Protein AF-A0A7W5FCY1-F1 (afdb_monomer_lite)

Secondary structure (DSSP, 8-state):
-HHHHHHHHHHHHHHSS--GGG---HHHHHHHHHHHHHHHHHHHHHHHHHHHHHH-HHHHHHHHHHHHHHHHHHT--

Structure (mmCIF, N/CA/C/O ba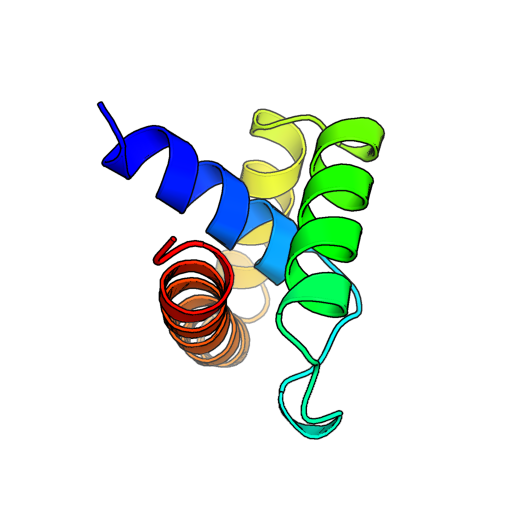ckbone):
data_AF-A0A7W5FCY1-F1
#
_entry.id   AF-A0A7W5FCY1-F1
#
loop_
_atom_site.group_PDB
_atom_site.id
_atom_site.type_symbol
_atom_site.label_atom_id
_atom_site.label_alt_id
_atom_site.label_comp_id
_atom_site.label_asym_id
_atom_site.label_entity_id
_atom_site.label_seq_id
_atom_site.pdbx_PDB_ins_code
_atom_site.Cartn_x
_atom_site.Cartn_y
_atom_site.Cartn_z
_atom_site.occupancy
_atom_site.B_iso_or_equiv
_atom_site.auth_seq_id
_atom_site.auth_comp_id
_atom_site.auth_asym_id
_atom_site.auth_atom_id
_atom_site.pdbx_PDB_model_num
ATOM 1 N N . MET A 1 1 ? -15.619 5.956 -9.758 1.00 50.78 1 MET A N 1
ATOM 2 C CA . MET A 1 1 ? -14.621 6.887 -9.183 1.00 50.78 1 MET A CA 1
ATOM 3 C C . MET A 1 1 ? -13.810 6.299 -8.022 1.00 50.78 1 MET A C 1
ATOM 5 O O . MET A 1 1 ? -12.792 6.890 -7.717 1.00 50.78 1 MET A O 1
ATOM 9 N N . ASN A 1 2 ? -14.162 5.142 -7.430 1.00 65.31 2 ASN A N 1
ATOM 10 C CA . ASN A 1 2 ? -13.357 4.536 -6.347 1.00 65.31 2 ASN A CA 1
ATOM 11 C C . ASN A 1 2 ? -12.098 3.779 -6.807 1.00 65.31 2 ASN A C 1
ATOM 13 O O . ASN A 1 2 ? -11.156 3.682 -6.038 1.00 65.31 2 ASN A O 1
ATOM 17 N N . ALA A 1 3 ? -12.049 3.279 -8.049 1.00 76.94 3 ALA A N 1
ATOM 18 C CA . ALA A 1 3 ? -10.931 2.446 -8.511 1.00 76.94 3 ALA A CA 1
ATOM 19 C C . ALA A 1 3 ? -9.577 3.179 -8.505 1.00 76.94 3 ALA A C 1
ATOM 21 O O . ALA A 1 3 ? -8.593 2.612 -8.057 1.00 76.94 3 ALA A O 1
ATOM 22 N N . VAL A 1 4 ? -9.550 4.450 -8.924 1.00 83.44 4 VAL A N 1
ATOM 23 C CA . VAL A 1 4 ? -8.324 5.273 -8.911 1.00 83.44 4 VAL A CA 1
ATOM 24 C C . VAL A 1 4 ? -7.839 5.504 -7.479 1.00 83.44 4 VAL A C 1
ATOM 26 O O . VAL A 1 4 ? -6.656 5.383 -7.198 1.00 83.44 4 VAL A O 1
ATOM 29 N N . ILE A 1 5 ? -8.763 5.779 -6.555 1.00 88.31 5 ILE A N 1
ATOM 30 C CA . ILE A 1 5 ? -8.434 5.964 -5.139 1.00 88.31 5 ILE A CA 1
ATOM 31 C C . ILE A 1 5 ? -7.905 4.653 -4.541 1.00 88.31 5 ILE A C 1
ATOM 33 O O . ILE A 1 5 ? -6.944 4.670 -3.779 1.00 88.31 5 ILE A O 1
ATOM 37 N N . ASP A 1 6 ? -8.500 3.512 -4.887 1.00 92.44 6 ASP A N 1
ATOM 38 C CA . ASP A 1 6 ? -8.040 2.208 -4.405 1.00 92.44 6 ASP A CA 1
ATOM 39 C C . ASP A 1 6 ? -6.674 1.816 -4.982 1.00 92.44 6 ASP A C 1
ATOM 41 O O . ASP A 1 6 ? -5.890 1.184 -4.272 1.00 92.44 6 ASP A O 1
ATOM 45 N N . ASP A 1 7 ? -6.356 2.214 -6.217 1.00 94.44 7 ASP A N 1
ATOM 46 C CA . ASP A 1 7 ? -5.023 2.027 -6.796 1.00 94.44 7 ASP A CA 1
ATOM 47 C C . ASP A 1 7 ? -3.984 2.864 -6.032 1.00 94.44 7 ASP A C 1
ATOM 49 O O . ASP A 1 7 ? -3.033 2.287 -5.506 1.00 94.44 7 ASP A O 1
ATOM 53 N N . VAL A 1 8 ? -4.240 4.160 -5.807 1.00 96.12 8 VAL A N 1
ATOM 54 C CA . VAL A 1 8 ? -3.366 5.036 -4.996 1.00 96.12 8 VAL A CA 1
ATOM 55 C C . VAL A 1 8 ? -3.157 4.478 -3.585 1.00 96.12 8 VAL A C 1
ATOM 57 O O . VAL A 1 8 ? -2.035 4.415 -3.086 1.00 96.12 8 VAL A O 1
ATOM 60 N N . ARG A 1 9 ? -4.224 4.021 -2.920 1.00 97.81 9 ARG A N 1
ATOM 61 C CA . ARG A 1 9 ? -4.123 3.412 -1.582 1.00 97.81 9 ARG A CA 1
ATOM 62 C C . ARG A 1 9 ? -3.308 2.120 -1.603 1.00 97.81 9 ARG A C 1
ATOM 64 O O . ARG A 1 9 ? -2.564 1.852 -0.662 1.00 97.81 9 ARG A O 1
ATOM 71 N N . SER A 1 10 ? -3.456 1.310 -2.650 1.00 98.12 10 SER A N 1
ATOM 72 C CA . SER A 1 10 ? -2.717 0.052 -2.798 1.00 98.12 10 SER A CA 1
ATOM 73 C C . SER A 1 10 ? -1.231 0.305 -3.034 1.00 98.12 10 SER A C 1
ATOM 75 O O . SER A 1 10 ? -0.407 -0.357 -2.412 1.00 98.12 10 SER A O 1
ATOM 77 N N . GLU A 1 11 ? -0.887 1.285 -3.868 1.00 98.38 11 GLU A N 1
ATOM 78 C CA . GLU A 1 11 ? 0.490 1.725 -4.126 1.00 98.38 11 GLU A CA 1
ATOM 79 C C . GLU A 1 11 ? 1.132 2.318 -2.864 1.00 98.38 11 GLU A C 1
ATOM 81 O O . GLU A 1 11 ? 2.257 1.969 -2.506 1.00 98.38 11 GLU A O 1
ATOM 86 N N . ALA A 1 12 ? 0.387 3.136 -2.120 1.00 98.44 12 ALA A N 1
ATOM 87 C CA . ALA A 1 12 ? 0.830 3.674 -0.840 1.00 98.44 12 ALA A CA 1
ATOM 88 C C . ALA A 1 12 ? 1.096 2.563 0.189 1.00 98.44 12 ALA A C 1
ATOM 90 O O . ALA A 1 12 ? 2.134 2.557 0.853 1.00 98.44 12 ALA A O 1
ATOM 91 N N . LEU A 1 13 ? 0.199 1.577 0.309 1.00 98.56 13 LEU A N 1
ATOM 92 C CA . LEU A 1 13 ? 0.417 0.443 1.209 1.00 98.56 13 LEU A CA 1
ATOM 93 C C . LEU A 1 13 ? 1.590 -0.432 0.747 1.00 98.56 13 LEU A C 1
ATOM 95 O O . LEU A 1 13 ? 2.376 -0.877 1.586 1.00 98.56 13 LEU A O 1
ATOM 99 N N . PHE A 1 14 ? 1.730 -0.654 -0.562 1.00 98.38 14 PHE A N 1
ATOM 100 C CA . PHE A 1 14 ? 2.855 -1.370 -1.160 1.00 98.38 14 PHE A CA 1
ATOM 101 C C . PHE A 1 14 ? 4.190 -0.745 -0.741 1.00 98.38 14 PHE A C 1
ATOM 103 O O . PHE A 1 14 ? 5.047 -1.470 -0.229 1.00 98.38 14 PHE A O 1
ATOM 110 N N . ALA A 1 15 ? 4.309 0.580 -0.880 1.00 97.62 15 ALA A N 1
ATOM 111 C CA . ALA A 1 15 ? 5.495 1.372 -0.555 1.00 97.62 15 ALA A CA 1
ATOM 112 C C . ALA A 1 15 ? 5.761 1.523 0.957 1.00 97.62 15 ALA A C 1
ATOM 114 O O . ALA A 1 15 ? 6.830 1.977 1.362 1.00 97.62 15 ALA A O 1
ATOM 115 N N . SER A 1 16 ? 4.798 1.163 1.809 1.00 97.94 16 SER A N 1
ATOM 116 C CA . SER A 1 16 ? 4.949 1.233 3.264 1.00 97.94 16 SER A CA 1
ATOM 117 C C . SER A 1 16 ? 5.790 0.084 3.832 1.00 97.94 16 SER A C 1
ATOM 119 O O . SER A 1 16 ? 5.939 -0.974 3.221 1.00 97.94 16 SER A O 1
ATOM 121 N N . TYR A 1 17 ? 6.237 0.234 5.081 1.00 96.50 17 TYR A N 1
ATOM 122 C CA . TYR A 1 17 ? 6.921 -0.833 5.822 1.00 96.50 17 TYR A CA 1
ATOM 123 C C . TYR A 1 17 ? 5.980 -1.883 6.440 1.00 96.50 17 TYR A C 1
ATOM 125 O O . TYR A 1 17 ? 6.460 -2.858 7.016 1.00 96.50 17 TYR A O 1
ATOM 133 N N . VAL A 1 18 ? 4.653 -1.716 6.351 1.00 98.06 18 VAL A N 1
ATOM 134 C CA . VAL A 1 18 ? 3.686 -2.654 6.949 1.00 98.06 18 VAL A CA 1
ATOM 135 C C . VAL A 1 18 ? 3.714 -3.978 6.199 1.00 98.06 18 VAL A C 1
ATOM 137 O O . VAL A 1 18 ? 3.556 -3.996 4.986 1.00 98.06 18 VAL A O 1
ATOM 140 N N . GLN A 1 19 ? 3.854 -5.102 6.890 1.00 96.06 19 GLN A N 1
ATOM 141 C CA . GLN A 1 19 ? 3.951 -6.437 6.301 1.00 96.06 19 GLN A CA 1
ATOM 142 C C . GLN A 1 19 ? 2.738 -7.305 6.637 1.00 96.06 19 GLN A C 1
ATOM 144 O O . GLN A 1 19 ? 2.161 -7.213 7.717 1.00 96.06 19 GLN A O 1
ATOM 149 N N . ARG A 1 20 ? 2.401 -8.234 5.732 1.00 96.50 20 ARG A N 1
ATOM 150 C CA . ARG A 1 20 ? 1.331 -9.225 5.938 1.00 96.50 20 ARG A CA 1
ATOM 151 C C . ARG A 1 20 ? 1.515 -10.043 7.219 1.00 96.50 20 ARG A C 1
ATOM 153 O O . ARG A 1 20 ? 0.536 -10.334 7.894 1.00 96.50 20 ARG A O 1
ATOM 160 N N . SER A 1 21 ? 2.755 -10.416 7.534 1.00 96.94 21 SER A N 1
ATOM 161 C CA . SER A 1 21 ? 3.129 -11.223 8.705 1.00 96.94 21 SER A CA 1
ATOM 162 C C . SER A 1 21 ? 2.845 -10.541 10.043 1.00 96.94 21 SER A C 1
ATOM 164 O O . SER A 1 21 ? 2.801 -11.220 11.061 1.00 96.94 21 SER A O 1
ATOM 166 N N . GLN A 1 22 ? 2.657 -9.219 10.051 1.00 96.75 22 GLN A N 1
ATOM 167 C CA . GLN A 1 22 ? 2.312 -8.462 11.253 1.00 96.75 22 GLN A CA 1
ATOM 168 C C . GLN A 1 22 ? 0.817 -8.537 11.588 1.00 96.75 22 GLN A C 1
ATOM 170 O O . GLN A 1 22 ? 0.415 -7.974 12.599 1.00 96.75 22 GLN A O 1
ATOM 175 N N . GLU A 1 23 ? 0.007 -9.178 10.735 1.00 96.44 23 GLU A N 1
ATOM 176 C CA . GLU A 1 23 ? -1.455 -9.249 10.862 1.00 96.44 23 GLU A CA 1
ATOM 177 C C . GLU A 1 23 ? -2.081 -7.866 11.152 1.00 96.44 23 GLU A C 1
ATOM 179 O O . GLU A 1 23 ? -2.774 -7.681 12.155 1.00 96.44 23 GLU A O 1
ATOM 184 N N . PRO A 1 24 ? -1.801 -6.848 10.308 1.00 97.50 24 PRO A N 1
ATOM 185 C CA . PRO A 1 24 ? -2.157 -5.470 10.616 1.00 97.50 24 PRO A CA 1
ATOM 186 C C . PRO A 1 24 ? -3.674 -5.277 10.660 1.00 97.50 24 PRO A C 1
ATOM 188 O O . PRO A 1 24 ? -4.411 -5.780 9.808 1.00 97.50 24 PRO A O 1
ATOM 191 N N . THR A 1 25 ? -4.135 -4.481 11.625 1.00 98.00 25 THR A N 1
ATOM 192 C CA . THR A 1 25 ? -5.546 -4.092 11.701 1.00 98.00 25 THR A CA 1
ATOM 193 C C . THR A 1 25 ? -5.900 -3.099 10.584 1.00 98.00 25 THR A C 1
ATOM 195 O O . THR A 1 25 ? -5.012 -2.427 10.039 1.00 98.00 25 THR A O 1
ATOM 198 N N . PRO A 1 26 ? -7.195 -2.936 10.255 1.00 97.81 26 PRO A N 1
ATOM 199 C CA . PRO A 1 26 ? -7.643 -1.916 9.310 1.00 97.81 26 PRO A CA 1
ATOM 200 C C . PRO A 1 26 ? -7.130 -0.503 9.635 1.00 97.81 26 PRO A C 1
ATOM 202 O O . PRO A 1 26 ? -6.764 0.247 8.736 1.00 97.81 26 PRO A O 1
ATOM 205 N N . GLU A 1 27 ? -7.048 -0.135 10.913 1.00 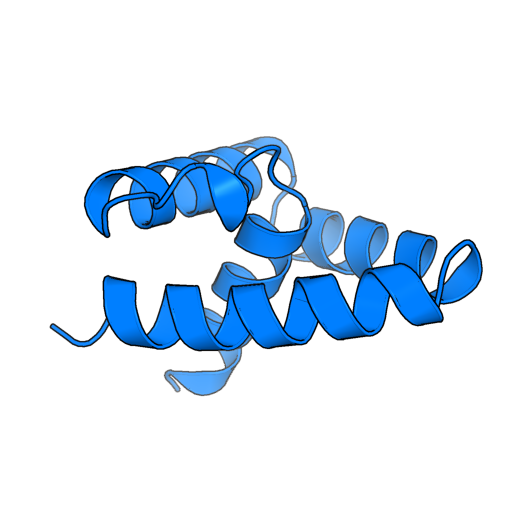98.00 27 GLU A N 1
ATOM 206 C CA . GLU A 1 27 ? -6.570 1.175 11.376 1.00 98.00 27 GLU A CA 1
ATOM 207 C C . GLU A 1 27 ? -5.087 1.388 11.061 1.00 98.00 27 GLU A C 1
ATOM 209 O O . GLU A 1 27 ? -4.697 2.481 10.640 1.00 98.00 27 GLU A O 1
ATOM 214 N N . VAL A 1 28 ? -4.268 0.343 11.223 1.00 98.44 28 VAL A N 1
ATOM 215 C CA . VAL A 1 28 ? -2.840 0.372 10.877 1.00 98.44 28 VAL A CA 1
ATOM 216 C C . VAL A 1 28 ? -2.671 0.556 9.373 1.00 98.44 28 VAL A C 1
ATOM 218 O O . VAL A 1 28 ? -1.879 1.393 8.948 1.00 98.44 28 VAL A O 1
ATOM 221 N N . ILE A 1 29 ? -3.460 -0.164 8.570 1.00 98.44 29 ILE A N 1
ATOM 222 C CA . ILE A 1 29 ? -3.444 -0.036 7.109 1.00 98.44 29 ILE A CA 1
ATOM 223 C C . ILE A 1 29 ? -3.824 1.386 6.688 1.00 98.44 29 ILE A C 1
ATOM 225 O O . ILE A 1 29 ? -3.094 2.011 5.921 1.00 98.44 29 ILE A O 1
ATOM 229 N N . ARG A 1 30 ? -4.931 1.927 7.212 1.00 98.19 30 ARG A N 1
ATOM 230 C CA . ARG A 1 30 ? -5.388 3.285 6.874 1.00 98.19 30 ARG A CA 1
ATOM 231 C C . ARG A 1 30 ? -4.359 4.347 7.259 1.00 98.19 30 ARG A C 1
ATOM 233 O O . ARG A 1 30 ? -4.105 5.253 6.471 1.00 98.19 30 ARG A O 1
ATOM 240 N N . THR A 1 31 ? -3.746 4.206 8.435 1.00 98.44 31 THR A N 1
ATOM 241 C CA . THR A 1 31 ? -2.677 5.103 8.895 1.00 98.44 31 THR A CA 1
ATOM 242 C C . THR A 1 31 ? -1.473 5.039 7.964 1.00 98.44 31 THR A C 1
ATOM 244 O O . THR A 1 31 ? -1.038 6.073 7.475 1.00 98.44 31 THR A O 1
ATOM 247 N N . ALA A 1 32 ? -0.975 3.837 7.662 1.00 98.38 32 ALA A N 1
ATOM 248 C CA . ALA A 1 32 ? 0.180 3.659 6.788 1.00 98.38 32 ALA A CA 1
ATOM 249 C C . ALA A 1 32 ? -0.064 4.239 5.391 1.00 98.38 32 ALA A C 1
ATOM 251 O O . ALA A 1 32 ? 0.793 4.935 4.859 1.00 98.38 32 ALA A O 1
ATOM 252 N N . VAL A 1 33 ? -1.252 4.011 4.826 1.00 98.25 33 VAL A N 1
ATOM 253 C CA . VAL A 1 33 ? -1.651 4.596 3.543 1.00 98.25 33 VAL A CA 1
ATOM 254 C C . VAL A 1 33 ? -1.619 6.122 3.597 1.00 98.25 33 VAL A C 1
ATOM 256 O O . VAL A 1 33 ? -0.981 6.728 2.743 1.00 98.25 33 VAL A O 1
ATOM 259 N N . SER A 1 34 ? -2.250 6.741 4.602 1.00 97.62 34 SER A N 1
ATOM 260 C CA . SER A 1 34 ? -2.227 8.204 4.754 1.00 97.62 34 SER A CA 1
ATOM 261 C C . SER A 1 34 ? -0.797 8.718 4.864 1.00 97.62 34 SER A C 1
ATOM 263 O O . SER A 1 34 ? -0.414 9.616 4.129 1.00 97.62 34 SER A O 1
ATOM 265 N N . THR A 1 35 ? 0.018 8.095 5.718 1.00 98.12 35 THR A N 1
ATOM 266 C CA . THR A 1 35 ? 1.417 8.475 5.923 1.00 98.12 35 THR A CA 1
ATOM 267 C C . THR A 1 35 ? 2.228 8.415 4.629 1.00 98.12 35 THR A C 1
ATOM 269 O O . THR A 1 35 ? 2.977 9.343 4.340 1.00 98.12 35 THR A O 1
ATOM 272 N N . MET A 1 36 ? 2.074 7.361 3.825 1.00 97.94 36 MET A N 1
ATOM 273 C CA . MET A 1 36 ? 2.818 7.237 2.570 1.00 97.94 36 MET A CA 1
ATOM 274 C C . MET A 1 36 ? 2.339 8.234 1.510 1.00 97.94 36 MET A C 1
ATOM 276 O O . MET A 1 36 ? 3.176 8.828 0.833 1.00 97.94 36 MET A O 1
ATOM 280 N N . VAL A 1 37 ? 1.028 8.480 1.406 1.00 96.25 37 VAL A N 1
ATOM 281 C CA . VAL A 1 37 ? 0.483 9.517 0.512 1.00 96.25 37 VAL A CA 1
ATOM 282 C C . VAL A 1 37 ? 0.964 10.908 0.932 1.00 96.25 37 VAL A C 1
ATOM 284 O O . VAL A 1 37 ? 1.383 11.680 0.076 1.00 96.25 37 VAL A O 1
ATOM 287 N N . ASP A 1 38 ? 0.982 11.213 2.230 1.00 96.75 38 ASP A N 1
ATOM 288 C CA . ASP A 1 38 ? 1.460 12.501 2.749 1.00 96.75 38 ASP A CA 1
ATOM 289 C C . ASP A 1 38 ? 2.965 12.698 2.503 1.00 96.75 38 ASP A C 1
ATOM 291 O O . ASP A 1 38 ? 3.420 13.812 2.246 1.00 96.75 38 ASP A O 1
ATOM 295 N N . GLN A 1 39 ? 3.751 11.619 2.574 1.00 97.19 39 GLN A N 1
ATOM 296 C CA . GLN A 1 39 ? 5.203 11.671 2.399 1.00 97.19 39 GLN A CA 1
ATOM 297 C C . GLN A 1 39 ? 5.655 11.691 0.935 1.00 97.19 39 GLN A C 1
ATOM 299 O O . GLN A 1 39 ? 6.637 12.359 0.619 1.00 97.19 39 GLN A O 1
ATOM 304 N N . LEU A 1 40 ? 5.001 10.921 0.065 1.00 95.06 40 LEU A N 1
ATOM 305 C CA . LEU A 1 40 ? 5.462 10.673 -1.307 1.00 95.06 40 LEU A CA 1
ATOM 306 C C . LEU A 1 40 ? 4.549 11.280 -2.374 1.00 95.06 40 LEU A C 1
ATOM 308 O O . LEU A 1 40 ? 4.964 11.441 -3.523 1.00 95.06 40 LEU A O 1
ATOM 312 N N . GLY A 1 41 ? 3.303 11.589 -2.021 1.00 92.75 41 GLY A N 1
ATOM 313 C CA . GLY A 1 41 ? 2.244 11.839 -2.989 1.00 92.75 41 GLY A CA 1
ATOM 314 C C . GLY A 1 41 ? 1.872 10.589 -3.795 1.00 92.75 41 GLY A C 1
ATOM 315 O O . GLY A 1 41 ? 2.487 9.526 -3.685 1.00 92.75 41 GLY A O 1
ATOM 316 N N . GLU A 1 42 ? 0.850 10.730 -4.639 1.00 90.31 42 GLU A N 1
ATOM 317 C CA . GLU A 1 42 ? 0.346 9.645 -5.494 1.00 90.31 42 GLU A CA 1
ATOM 318 C C . GLU A 1 42 ? 1.433 9.153 -6.466 1.00 90.31 42 GLU A C 1
ATOM 320 O O . GLU A 1 42 ? 1.753 7.966 -6.495 1.00 90.31 42 GLU A O 1
ATOM 325 N N . SER A 1 43 ? 2.083 10.074 -7.189 1.00 93.69 43 SER A N 1
ATOM 326 C CA . SER A 1 43 ? 3.131 9.730 -8.158 1.00 93.69 43 SER A CA 1
ATOM 327 C C . SER A 1 43 ? 4.342 9.053 -7.518 1.00 93.69 43 SER A C 1
ATOM 329 O O . SER A 1 43 ? 4.877 8.110 -8.091 1.00 93.69 43 SER A O 1
ATOM 331 N N . GLY A 1 44 ? 4.764 9.488 -6.326 1.00 96.00 44 GLY A N 1
ATOM 332 C CA . GLY A 1 44 ? 5.913 8.888 -5.646 1.00 96.00 44 GLY A CA 1
ATOM 333 C C . GLY A 1 44 ? 5.642 7.452 -5.189 1.00 96.00 44 GLY A C 1
ATOM 334 O O . GLY A 1 44 ? 6.533 6.607 -5.247 1.00 96.00 44 GLY A O 1
ATOM 335 N N . CYS A 1 45 ? 4.402 7.138 -4.799 1.00 96.56 45 CYS A N 1
ATOM 336 C CA . CYS A 1 45 ? 4.010 5.757 -4.510 1.00 96.56 45 CYS A CA 1
ATOM 337 C C . CYS A 1 45 ? 4.083 4.887 -5.775 1.00 96.56 45 CYS A C 1
ATOM 339 O O . CYS A 1 45 ? 4.666 3.802 -5.737 1.00 96.56 45 CYS A O 1
ATOM 341 N N . ALA A 1 46 ? 3.564 5.385 -6.902 1.00 95.56 46 ALA A N 1
ATOM 342 C CA . ALA A 1 46 ? 3.621 4.692 -8.188 1.00 95.56 46 ALA A CA 1
ATOM 343 C C . ALA A 1 46 ? 5.064 4.476 -8.686 1.00 95.56 46 ALA A C 1
ATOM 345 O O . ALA A 1 46 ? 5.377 3.410 -9.217 1.00 95.56 46 ALA A O 1
ATOM 346 N N . GLU A 1 47 ? 5.960 5.445 -8.479 1.00 97.12 47 GLU A N 1
ATOM 347 C CA . GLU A 1 47 ? 7.384 5.326 -8.822 1.00 97.12 47 GLU A CA 1
ATOM 348 C C . GLU A 1 47 ? 8.078 4.211 -8.031 1.00 97.12 47 GLU A C 1
ATOM 350 O O . GLU A 1 47 ? 8.793 3.401 -8.622 1.00 97.12 47 GLU A O 1
ATOM 355 N N . ILE A 1 48 ? 7.823 4.106 -6.721 1.00 96.12 48 ILE A N 1
ATOM 356 C CA . ILE A 1 48 ? 8.360 3.010 -5.898 1.00 96.12 48 ILE A CA 1
ATOM 357 C C . ILE A 1 48 ? 7.838 1.660 -6.388 1.00 96.12 48 ILE A C 1
ATOM 359 O O . ILE A 1 48 ? 8.609 0.709 -6.511 1.00 96.12 48 ILE A O 1
ATOM 363 N N . VAL A 1 49 ? 6.542 1.570 -6.703 1.00 96.12 49 VAL A N 1
ATOM 364 C CA . VAL A 1 49 ? 5.964 0.339 -7.255 1.00 96.12 49 VAL A CA 1
ATOM 365 C C . VAL A 1 49 ? 6.663 -0.023 -8.566 1.00 96.12 49 VAL A C 1
ATOM 367 O O . VAL A 1 49 ? 7.123 -1.151 -8.719 1.00 96.12 49 VAL A O 1
ATOM 370 N N . ALA A 1 5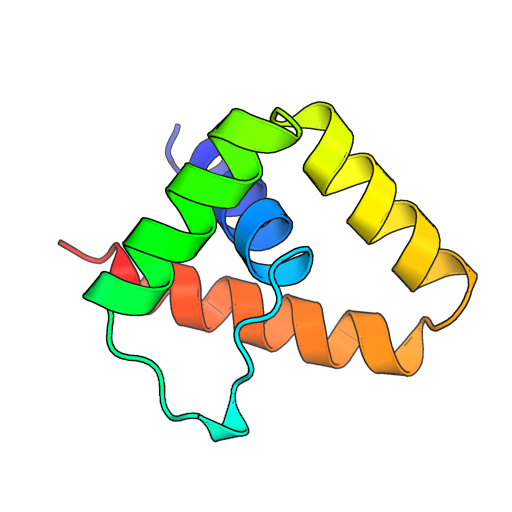0 ? 6.808 0.925 -9.493 1.00 96.31 50 ALA A N 1
ATOM 371 C CA . ALA A 1 50 ? 7.468 0.688 -10.774 1.00 96.31 50 ALA A CA 1
ATOM 372 C C . ALA A 1 50 ? 8.926 0.230 -10.610 1.00 96.31 50 ALA A C 1
ATOM 374 O O . ALA A 1 50 ? 9.349 -0.701 -11.300 1.00 96.31 50 ALA A O 1
ATOM 375 N N . GLN A 1 51 ? 9.671 0.835 -9.680 1.00 96.12 51 GLN A N 1
ATOM 376 C CA . GLN A 1 51 ? 11.052 0.452 -9.394 1.00 96.12 51 GLN A CA 1
ATOM 377 C C . GLN A 1 51 ? 11.139 -0.990 -8.885 1.00 96.12 51 GLN A C 1
ATOM 379 O O . GLN A 1 51 ? 11.894 -1.791 -9.435 1.00 96.12 51 GLN A O 1
ATOM 384 N N . GLU A 1 52 ? 10.325 -1.355 -7.892 1.00 94.50 52 GLU A N 1
ATOM 385 C CA . GLU A 1 52 ? 10.331 -2.705 -7.319 1.00 94.50 52 GLU A CA 1
ATOM 386 C C . GLU A 1 52 ? 9.874 -3.768 -8.322 1.00 94.50 52 GLU A C 1
ATOM 388 O O . GLU A 1 52 ? 10.412 -4.871 -8.343 1.00 94.50 52 GLU A O 1
ATOM 393 N N . TYR A 1 53 ? 8.924 -3.452 -9.206 1.00 95.12 53 TYR A N 1
ATOM 394 C CA . TYR A 1 53 ? 8.559 -4.353 -10.302 1.00 95.12 53 TYR A CA 1
ATOM 395 C C . TYR A 1 53 ? 9.690 -4.536 -11.328 1.00 95.12 53 TYR A C 1
ATOM 397 O O . TYR A 1 53 ? 9.731 -5.567 -12.000 1.00 95.12 53 TYR A O 1
ATOM 405 N N . GLY A 1 54 ? 10.599 -3.566 -11.458 1.00 94.81 54 GLY A N 1
ATOM 406 C CA . GLY A 1 54 ? 11.787 -3.665 -12.305 1.00 94.81 54 GLY A CA 1
ATOM 407 C C . GLY A 1 54 ? 12.923 -4.464 -11.662 1.00 94.81 54 GLY A C 1
ATOM 408 O O . GLY A 1 54 ? 13.516 -5.320 -12.317 1.00 94.81 54 GLY A O 1
ATOM 409 N N . GLU A 1 55 ? 13.222 -4.201 -10.389 1.00 96.62 55 GLU A N 1
ATOM 410 C CA . GLU A 1 55 ? 14.335 -4.839 -9.672 1.00 96.62 55 GLU A CA 1
ATOM 411 C C . GLU A 1 55 ? 13.971 -6.216 -9.103 1.00 96.62 55 GLU A C 1
ATOM 413 O O . GLU A 1 55 ? 14.770 -7.153 -9.173 1.00 96.62 55 GLU A O 1
ATOM 418 N N . HIS A 1 56 ? 12.756 -6.357 -8.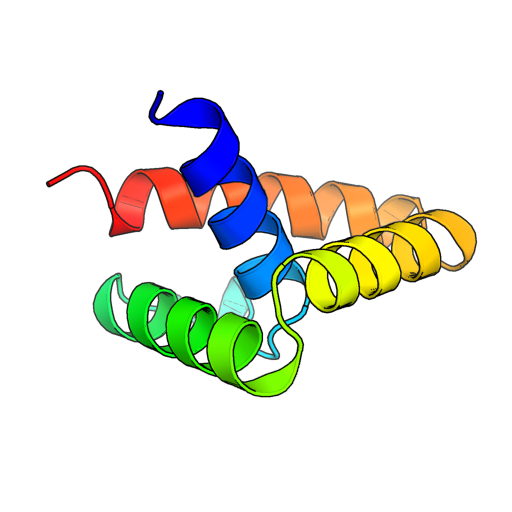569 1.00 94.38 56 HIS A N 1
ATOM 419 C CA . HIS A 1 56 ? 12.293 -7.533 -7.830 1.00 94.38 56 HIS A CA 1
ATOM 420 C C . HIS A 1 56 ? 10.868 -7.952 -8.246 1.00 94.38 56 HIS A C 1
ATOM 422 O O . HIS A 1 56 ? 9.964 -8.005 -7.402 1.00 94.38 56 HIS A O 1
ATOM 428 N N . PRO A 1 57 ? 10.637 -8.309 -9.524 1.00 90.19 57 PRO A N 1
ATOM 429 C CA . PRO A 1 57 ? 9.295 -8.555 -10.060 1.00 90.19 57 PRO A CA 1
ATOM 430 C C . PRO A 1 57 ? 8.499 -9.610 -9.277 1.00 90.19 57 PRO A C 1
ATOM 432 O O . PRO A 1 57 ? 7.328 -9.393 -8.963 1.00 90.19 57 PRO A O 1
ATOM 435 N N . ASP A 1 58 ? 9.127 -10.726 -8.895 1.00 93.56 58 ASP A N 1
ATOM 436 C CA . ASP A 1 58 ? 8.450 -11.807 -8.165 1.00 93.56 58 ASP A CA 1
ATOM 437 C C . ASP A 1 58 ? 8.004 -11.371 -6.758 1.00 93.56 58 ASP A C 1
ATOM 439 O O . ASP A 1 58 ? 6.897 -11.691 -6.310 1.00 93.56 58 ASP A O 1
ATOM 443 N N . CYS A 1 59 ? 8.842 -10.591 -6.068 1.00 90.31 59 CYS A N 1
ATOM 444 C CA . CYS A 1 59 ? 8.532 -10.037 -4.751 1.00 90.31 59 CYS A CA 1
ATOM 445 C C . CYS A 1 59 ? 7.430 -8.975 -4.845 1.00 90.31 59 CYS A C 1
ATOM 447 O O . CYS A 1 59 ? 6.496 -8.966 -4.034 1.00 90.31 59 CYS A O 1
ATOM 449 N N . ALA A 1 60 ? 7.513 -8.111 -5.857 1.00 94.69 60 ALA A N 1
ATOM 450 C CA . ALA A 1 60 ? 6.567 -7.032 -6.085 1.00 94.69 60 ALA A CA 1
ATOM 451 C C . ALA A 1 60 ? 5.157 -7.564 -6.391 1.00 94.69 60 ALA A C 1
ATOM 453 O O . ALA A 1 60 ? 4.180 -7.080 -5.822 1.00 94.69 60 ALA A O 1
ATOM 454 N N . ILE A 1 61 ? 5.022 -8.627 -7.191 1.00 95.69 61 ILE A N 1
ATOM 455 C CA . ILE A 1 61 ? 3.709 -9.228 -7.486 1.00 95.69 61 ILE A CA 1
ATOM 456 C C . ILE A 1 61 ? 3.008 -9.690 -6.202 1.00 95.69 61 ILE A C 1
ATOM 458 O O . ILE A 1 61 ? 1.847 -9.340 -5.967 1.00 95.69 61 ILE A O 1
ATOM 462 N N . GLY A 1 62 ? 3.706 -10.448 -5.350 1.00 96.06 62 GLY A N 1
ATOM 463 C CA . GLY A 1 62 ? 3.138 -10.942 -4.093 1.00 96.06 62 GLY A CA 1
ATOM 464 C C . GLY A 1 62 ? 2.764 -9.808 -3.136 1.00 96.06 62 GLY A C 1
ATOM 465 O O . GLY A 1 62 ? 1.696 -9.831 -2.515 1.00 96.06 62 GLY A O 1
ATOM 466 N N . ARG A 1 63 ? 3.620 -8.784 -3.059 1.00 97.25 63 ARG A N 1
ATOM 467 C CA . ARG A 1 63 ? 3.403 -7.579 -2.255 1.00 97.25 63 ARG A CA 1
ATOM 468 C C . ARG A 1 63 ? 2.182 -6.789 -2.728 1.00 97.25 63 ARG A C 1
ATOM 470 O O . ARG A 1 63 ? 1.350 -6.425 -1.899 1.00 97.25 63 ARG A O 1
ATOM 477 N N . MET A 1 64 ? 2.046 -6.560 -4.032 1.00 97.50 64 MET A N 1
ATOM 478 C CA . MET A 1 64 ? 0.957 -5.765 -4.599 1.00 97.50 64 MET A CA 1
ATOM 479 C 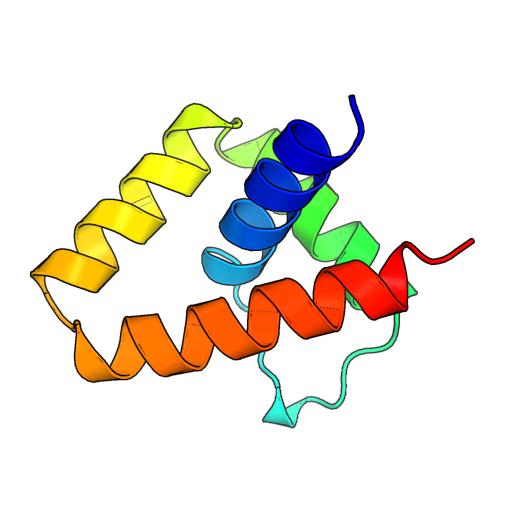C . MET A 1 64 ? -0.384 -6.486 -4.515 1.00 97.50 64 MET A C 1
ATOM 481 O O . MET A 1 64 ? -1.391 -5.868 -4.174 1.00 97.50 64 MET A O 1
ATOM 485 N N . ALA A 1 65 ? -0.406 -7.800 -4.754 1.00 97.44 65 ALA A N 1
ATOM 486 C CA . ALA A 1 65 ? -1.611 -8.603 -4.570 1.00 97.44 65 ALA A CA 1
ATOM 487 C C . ALA A 1 65 ? -2.129 -8.495 -3.127 1.00 97.44 65 ALA A C 1
ATOM 489 O O . ALA A 1 65 ? -3.297 -8.174 -2.908 1.00 97.44 65 ALA A O 1
ATOM 490 N N . TRP A 1 66 ? -1.239 -8.662 -2.142 1.00 97.94 66 TRP A N 1
ATOM 491 C CA . TRP A 1 66 ? -1.599 -8.475 -0.738 1.00 97.94 66 TRP A CA 1
ATOM 492 C C . TRP A 1 66 ? -2.071 -7.047 -0.440 1.00 97.94 66 TRP A C 1
ATOM 494 O O . TRP A 1 66 ? -3.084 -6.881 0.237 1.00 97.94 66 TRP A O 1
ATOM 504 N N . ALA A 1 67 ? -1.374 -6.026 -0.947 1.00 98.19 67 ALA A N 1
ATOM 505 C CA . ALA A 1 67 ? -1.722 -4.635 -0.684 1.00 98.19 67 ALA A CA 1
ATOM 506 C C . ALA A 1 67 ? -3.136 -4.296 -1.187 1.00 98.19 67 ALA A C 1
ATOM 508 O O . ALA A 1 67 ? -3.923 -3.704 -0.448 1.00 98.19 67 ALA A O 1
ATOM 509 N N . ARG A 1 68 ? -3.495 -4.746 -2.398 1.00 97.25 68 ARG A N 1
ATOM 510 C CA . ARG A 1 68 ? -4.838 -4.548 -2.972 1.00 97.25 68 ARG A CA 1
ATOM 511 C C . ARG A 1 68 ? -5.929 -5.173 -2.108 1.00 97.25 68 ARG A C 1
ATOM 513 O O . ARG A 1 68 ? -6.943 -4.531 -1.839 1.00 97.25 68 ARG A O 1
ATOM 520 N N . ASP A 1 69 ? -5.732 -6.410 -1.659 1.00 97.56 69 ASP A N 1
ATOM 521 C CA . ASP A 1 69 ? -6.725 -7.102 -0.833 1.00 97.56 69 ASP A CA 1
ATOM 522 C C . ASP A 1 69 ? -6.834 -6.484 0.568 1.00 97.56 69 ASP A C 1
ATOM 524 O O . ASP A 1 69 ? -7.938 -6.282 1.074 1.00 97.56 69 ASP A O 1
ATOM 528 N N . ALA A 1 70 ? -5.705 -6.106 1.169 1.00 97.88 70 ALA A N 1
ATOM 529 C CA . ALA A 1 70 ? -5.664 -5.444 2.468 1.00 97.88 70 ALA A CA 1
ATOM 530 C C . ALA A 1 70 ? -6.358 -4.070 2.441 1.00 97.88 70 ALA A C 1
ATOM 532 O O . ALA A 1 70 ? -7.141 -3.764 3.340 1.00 97.88 70 ALA A O 1
ATOM 533 N N . VAL A 1 71 ? -6.136 -3.266 1.394 1.00 97.94 71 VAL A N 1
ATOM 534 C CA . VAL A 1 71 ? -6.826 -1.981 1.193 1.00 97.94 71 VAL A CA 1
ATOM 535 C C . VAL A 1 71 ? -8.326 -2.189 1.023 1.00 97.94 71 VAL A C 1
ATOM 537 O O . VAL A 1 71 ? -9.110 -1.544 1.715 1.00 97.94 71 VAL A O 1
ATOM 540 N N . ARG A 1 72 ? -8.751 -3.126 0.170 1.00 96.06 72 ARG A N 1
ATOM 541 C CA . ARG A 1 72 ? -10.182 -3.422 -0.003 1.00 96.06 72 ARG A CA 1
ATOM 542 C C . ARG A 1 72 ? -10.855 -3.751 1.324 1.00 96.06 72 ARG A C 1
ATOM 544 O O . ARG A 1 72 ? -11.916 -3.212 1.606 1.00 96.06 72 ARG A O 1
ATOM 551 N N . LEU A 1 73 ? -10.229 -4.591 2.148 1.00 95.44 73 LEU A N 1
ATOM 552 C CA . LEU A 1 73 ? -10.760 -4.964 3.460 1.00 95.44 73 LEU A CA 1
ATOM 553 C C . LEU A 1 73 ? -10.771 -3.783 4.439 1.00 95.44 73 LEU A C 1
ATOM 555 O O . LEU A 1 73 ? -11.755 -3.577 5.144 1.00 95.44 73 LEU A O 1
ATOM 559 N N . ALA A 1 74 ? -9.700 -2.988 4.479 1.00 96.81 74 ALA A N 1
ATOM 560 C CA . ALA A 1 74 ? -9.563 -1.889 5.431 1.00 96.81 74 ALA A CA 1
ATOM 561 C C . ALA A 1 74 ? -10.471 -0.680 5.136 1.00 96.81 74 ALA A C 1
ATOM 563 O O . ALA A 1 74 ? -10.731 0.116 6.044 1.00 96.81 74 ALA A O 1
ATOM 564 N N . PHE A 1 75 ? -10.941 -0.542 3.893 1.00 94.06 75 PHE A N 1
ATOM 565 C CA . PHE A 1 75 ? -11.766 0.572 3.414 1.00 94.06 75 PHE A CA 1
ATOM 566 C C . PHE A 1 75 ? -13.162 0.138 2.921 1.00 94.06 75 PHE A C 1
ATOM 568 O O . PH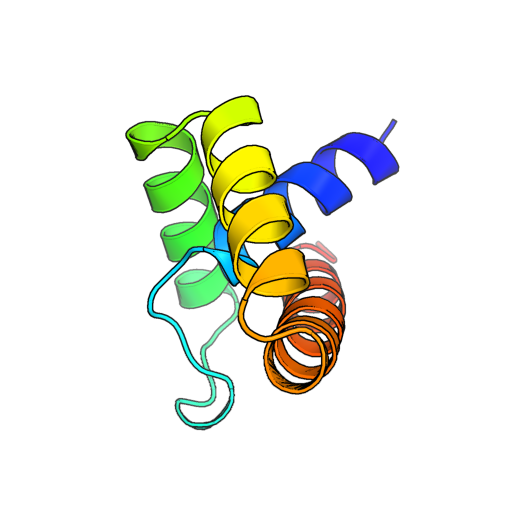E A 1 75 ? -13.848 0.925 2.279 1.00 94.06 75 PHE A O 1
ATOM 575 N N . ALA A 1 76 ? -13.612 -1.084 3.230 1.00 89.31 76 ALA A N 1
ATOM 576 C CA . ALA A 1 76 ? -14.933 -1.600 2.837 1.00 89.31 76 ALA A CA 1
ATOM 577 C C . ALA A 1 76 ? -16.143 -0.926 3.537 1.00 89.31 76 ALA A C 1
ATOM 579 O O . ALA A 1 76 ? -17.266 -1.403 3.372 1.00 89.31 76 ALA A O 1
ATOM 580 N N . GLY A 1 77 ? -15.924 0.126 4.337 1.00 67.19 77 GLY A N 1
ATOM 581 C CA . GLY A 1 77 ? -16.940 0.823 5.140 1.00 67.19 77 GLY A CA 1
ATOM 582 C C . GLY A 1 77 ? -17.419 2.122 4.515 1.00 67.19 77 GLY A C 1
ATOM 583 O O . GLY A 1 77 ? -16.547 2.934 4.133 1.00 67.19 77 GLY A O 1
#

Radius of gyration: 11.41 Å; chains: 1; bounding box: 31×24×24 Å

Organism: NCBI:txid113559

Sequence (77 aa):
MNAVIDDVRSEALFASYVQRSQEPTPEVIRTAVSTMVDQLGESGCAEIVAQEYGEHPDCAIGRMAWARDAVRLAFAG

Foldseek 3Di:
DVPLVLLLLLLQLLPFPDDVVVVDDLVRSVVSSVVSCVVQNSVRSVVVLVVCCVVPVPVSVVSSVVSSVSSCVSPVD

pLDDT: mean 94.43, std 7.67, range [50.78, 98.56]